Protein AF-A0A821SZI8-F1 (afdb_monomer)

Mean predicted aligned error: 7.33 Å

pLDDT: mean 87.01, std 15.25, range [41.06, 98.62]

Solvent-accessible surface area (backbone atoms only — not comparable to full-atom values): 9141 Å² total; per-residue (Å²): 116,65,69,61,50,57,53,45,64,79,63,56,74,54,63,42,53,55,48,17,54,53,34,39,47,46,16,52,70,48,29,41,47,48,21,54,50,30,68,71,43,22,60,80,42,91,40,47,49,92,60,57,53,96,88,37,49,38,26,57,51,53,23,48,52,33,43,49,50,18,40,52,32,41,50,51,18,52,50,30,39,35,60,66,47,72,68,61,78,78,53,80,89,55,50,69,59,29,52,32,51,53,52,48,51,53,32,53,53,34,46,50,49,49,52,53,49,61,74,69,55,69,56,89,88,41,89,63,34,63,58,54,54,50,52,53,49,50,43,52,48,51,31,56,63,51,49,52,61,38,52,49,54,52,55,52,53,54,50,52,54,53,51,53,52,53,54,63,75,73,108

Structure (mmCIF, N/CA/C/O backbone):
data_AF-A0A821SZI8-F1
#
_entry.id   AF-A0A821SZI8-F1
#
loop_
_atom_site.group_PDB
_atom_site.id
_atom_site.type_symbol
_atom_site.label_atom_id
_atom_site.label_alt_id
_atom_site.label_comp_id
_atom_site.label_asym_id
_atom_site.label_entity_id
_atom_site.label_seq_id
_atom_site.pdbx_PDB_ins_code
_atom_site.Cartn_x
_atom_site.Cartn_y
_atom_site.Cartn_z
_atom_site.occupancy
_atom_site.B_iso_or_equiv
_atom_site.auth_seq_id
_atom_site.auth_comp_id
_atom_site.auth_asym_id
_atom_site.auth_atom_id
_atom_site.pdbx_PDB_model_num
ATOM 1 N N . MET A 1 1 ? 13.219 -15.441 -39.898 1.00 49.53 1 MET A N 1
ATOM 2 C CA . MET A 1 1 ? 12.765 -15.959 -38.580 1.00 49.53 1 MET A CA 1
ATOM 3 C C . MET A 1 1 ? 13.188 -15.078 -37.395 1.00 49.53 1 MET A C 1
ATOM 5 O O . MET A 1 1 ? 12.420 -14.995 -36.449 1.00 49.53 1 MET A O 1
ATOM 9 N N . ARG A 1 2 ? 14.345 -14.392 -37.450 1.00 46.41 2 ARG A N 1
ATOM 10 C CA . ARG A 1 2 ? 14.829 -13.437 -36.425 1.00 46.41 2 ARG A CA 1
ATOM 11 C C . ARG A 1 2 ? 13.931 -12.196 -36.271 1.00 46.41 2 ARG A C 1
ATOM 13 O O . ARG A 1 2 ? 13.418 -11.967 -35.191 1.00 46.41 2 ARG A O 1
ATOM 20 N N . ILE A 1 3 ? 13.544 -11.584 -37.394 1.00 49.56 3 ILE A N 1
ATOM 21 C CA . ILE A 1 3 ? 12.630 -10.422 -37.460 1.00 49.56 3 ILE A CA 1
ATOM 22 C C . ILE A 1 3 ? 11.273 -10.685 -36.769 1.00 49.56 3 ILE A C 1
ATOM 24 O O . ILE A 1 3 ? 10.690 -9.797 -36.160 1.00 49.56 3 ILE A O 1
ATOM 28 N N . ARG A 1 4 ? 10.768 -11.931 -36.802 1.00 43.69 4 ARG A N 1
ATOM 29 C CA . ARG A 1 4 ? 9.511 -12.298 -36.125 1.00 43.69 4 ARG A CA 1
ATOM 30 C C . ARG A 1 4 ? 9.675 -12.394 -34.603 1.00 43.69 4 ARG A C 1
ATOM 32 O O . ARG A 1 4 ? 8.712 -12.129 -33.901 1.00 43.69 4 ARG A O 1
ATOM 39 N N . ARG A 1 5 ? 10.867 -12.751 -34.104 1.00 45.44 5 ARG A N 1
ATOM 40 C CA . ARG A 1 5 ? 11.186 -12.747 -32.665 1.00 45.44 5 ARG A CA 1
ATOM 41 C C . ARG A 1 5 ? 11.412 -11.331 -32.151 1.00 45.44 5 ARG A C 1
ATOM 43 O O . ARG A 1 5 ? 10.931 -11.019 -31.073 1.00 45.44 5 ARG A O 1
ATOM 50 N N . ASP A 1 6 ? 12.049 -10.480 -32.948 1.00 44.22 6 ASP A N 1
ATOM 51 C CA . ASP A 1 6 ? 12.291 -9.077 -32.597 1.00 44.22 6 ASP A CA 1
ATOM 52 C C . ASP A 1 6 ? 10.956 -8.302 -32.523 1.00 44.22 6 ASP A C 1
ATOM 54 O O . ASP A 1 6 ? 10.700 -7.580 -31.561 1.00 44.22 6 ASP A O 1
ATOM 58 N N . ASN A 1 7 ? 10.024 -8.581 -33.445 1.00 43.81 7 ASN A N 1
ATOM 59 C CA . ASN A 1 7 ? 8.653 -8.058 -33.380 1.00 43.81 7 ASN A CA 1
ATOM 60 C C . ASN A 1 7 ? 7.819 -8.678 -32.245 1.00 43.81 7 ASN A C 1
ATOM 62 O O . ASN A 1 7 ? 6.926 -8.020 -31.723 1.00 43.81 7 ASN A O 1
ATOM 66 N N . GLN A 1 8 ? 8.080 -9.929 -31.849 1.00 41.06 8 GLN A N 1
ATOM 67 C CA . GLN A 1 8 ? 7.410 -10.550 -30.699 1.00 41.06 8 GLN A CA 1
ATOM 68 C C . GLN A 1 8 ? 7.924 -10.018 -29.360 1.00 41.06 8 GLN A C 1
ATOM 70 O O . GLN A 1 8 ? 7.124 -9.909 -28.441 1.00 41.06 8 GLN A O 1
ATOM 75 N N . ALA A 1 9 ? 9.202 -9.646 -29.257 1.00 45.81 9 ALA A N 1
ATOM 76 C CA . ALA A 1 9 ? 9.765 -8.992 -28.077 1.00 45.81 9 ALA A CA 1
ATOM 77 C C . ALA A 1 9 ? 9.229 -7.559 -27.911 1.00 45.81 9 ALA A C 1
ATOM 79 O O . ALA A 1 9 ? 8.898 -7.153 -26.804 1.00 45.81 9 ALA A O 1
ATOM 80 N N . ALA A 1 10 ? 9.053 -6.821 -29.015 1.00 43.69 10 ALA A N 1
ATOM 81 C CA . ALA A 1 10 ? 8.444 -5.486 -29.007 1.00 43.69 10 ALA A CA 1
ATOM 82 C C . ALA A 1 10 ? 6.917 -5.494 -28.757 1.00 43.69 10 ALA A C 1
ATOM 84 O O . ALA A 1 10 ? 6.356 -4.488 -28.332 1.00 43.69 10 ALA A O 1
ATOM 85 N N . LEU A 1 11 ? 6.241 -6.626 -29.001 1.00 49.19 11 LEU A N 1
ATOM 86 C CA . LEU A 1 11 ? 4.800 -6.827 -28.773 1.00 49.19 11 LEU A CA 1
ATOM 87 C C . LEU A 1 11 ? 4.489 -7.671 -27.527 1.00 49.19 11 LEU A C 1
ATOM 89 O O . LEU A 1 11 ? 3.323 -8.009 -27.296 1.00 49.19 11 LEU A O 1
ATOM 93 N N . GLN A 1 12 ? 5.494 -8.042 -26.728 1.00 51.00 12 GLN A N 1
ATOM 94 C CA . GLN A 1 12 ? 5.264 -8.842 -25.534 1.00 51.00 12 GLN A CA 1
ATOM 95 C C . GLN A 1 12 ? 4.640 -7.947 -24.462 1.00 51.00 12 GLN A C 1
ATOM 97 O O . GLN A 1 12 ? 5.318 -7.260 -23.705 1.00 51.00 12 GLN A O 1
ATOM 102 N N . VAL A 1 13 ? 3.309 -7.932 -24.405 1.00 55.94 13 VAL A N 1
ATOM 103 C CA . VAL A 1 13 ? 2.602 -7.408 -23.238 1.00 55.94 13 VAL A CA 1
ATOM 104 C C . VAL A 1 13 ? 2.999 -8.296 -22.065 1.00 55.94 13 VAL A C 1
ATOM 106 O O . VAL A 1 13 ? 2.516 -9.426 -21.941 1.00 55.94 13 VAL A O 1
ATOM 109 N N . ASN A 1 14 ? 3.898 -7.796 -21.221 1.00 72.88 14 ASN A N 1
ATOM 110 C CA . ASN A 1 14 ? 4.307 -8.471 -19.999 1.00 72.88 14 ASN A CA 1
ATOM 111 C C . ASN A 1 14 ? 3.066 -8.680 -19.130 1.00 72.88 14 ASN A C 1
ATOM 113 O O . ASN A 1 14 ? 2.502 -7.752 -18.538 1.00 72.88 14 ASN A O 1
ATOM 117 N N . THR A 1 15 ? 2.569 -9.916 -19.142 1.00 85.38 15 THR A N 1
ATOM 118 C CA . THR A 1 15 ? 1.255 -10.257 -18.592 1.00 85.38 15 THR A CA 1
ATOM 119 C C . THR A 1 15 ? 1.232 -10.015 -17.084 1.00 85.38 15 THR A C 1
ATOM 121 O O . THR A 1 15 ? 0.231 -9.523 -16.562 1.00 85.38 15 THR A O 1
ATOM 124 N N . LEU A 1 16 ? 2.354 -10.249 -16.390 1.00 90.62 16 LEU A N 1
ATOM 125 C CA . LEU A 1 16 ? 2.482 -9.963 -14.961 1.00 90.62 16 LEU A CA 1
ATOM 126 C C . LEU A 1 16 ? 2.539 -8.460 -14.672 1.00 90.62 16 LEU A C 1
ATOM 128 O O . LEU A 1 16 ? 1.924 -8.024 -13.705 1.00 90.62 16 LEU A O 1
ATOM 132 N N . GLN A 1 17 ? 3.185 -7.6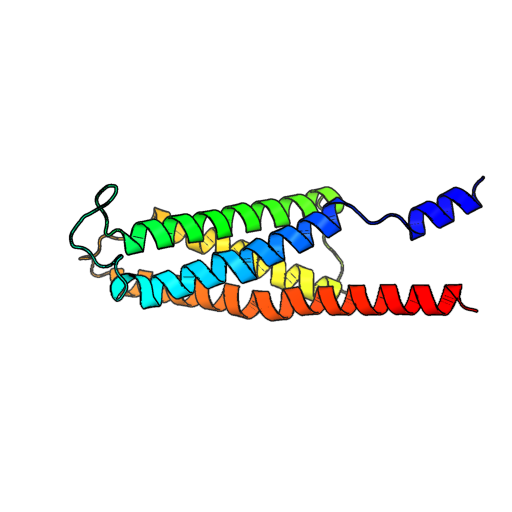49 -15.517 1.00 91.44 17 GLN A N 1
ATOM 133 C CA . GLN A 1 17 ? 3.193 -6.186 -15.370 1.00 91.44 17 GLN A CA 1
ATOM 134 C C . GLN A 1 17 ? 1.784 -5.596 -15.530 1.00 91.44 17 GLN A C 1
ATOM 136 O O . GLN A 1 17 ? 1.360 -4.743 -14.746 1.00 91.44 17 GLN A O 1
ATOM 141 N N . SER A 1 18 ? 1.019 -6.093 -16.506 1.00 88.81 18 SER A N 1
ATOM 142 C CA . SER A 1 18 ? -0.383 -5.691 -16.693 1.00 88.81 18 SER A CA 1
ATOM 143 C C . SER A 1 18 ? -1.264 -6.147 -15.523 1.00 88.81 18 SER A C 1
ATOM 145 O O . SER A 1 18 ? -2.110 -5.387 -15.040 1.00 88.81 18 SER A O 1
ATOM 147 N N . ALA A 1 19 ? -1.041 -7.364 -15.016 1.00 93.69 19 ALA A N 1
ATOM 148 C CA . ALA A 1 19 ? -1.730 -7.877 -13.835 1.00 93.69 19 ALA A CA 1
ATOM 149 C C . ALA A 1 19 ? -1.387 -7.068 -12.572 1.00 93.69 19 ALA A C 1
ATOM 151 O O . ALA A 1 19 ? -2.296 -6.705 -11.828 1.00 93.69 19 ALA A O 1
ATOM 152 N N . HIS A 1 20 ? -0.113 -6.712 -12.365 1.00 95.38 20 HIS A N 1
ATOM 153 C CA . HIS A 1 20 ? 0.343 -5.824 -11.295 1.00 95.38 20 HIS A CA 1
ATOM 154 C C . HIS A 1 20 ? -0.433 -4.505 -11.314 1.00 95.38 20 HIS A C 1
ATOM 156 O O . HIS A 1 20 ? -1.072 -4.160 -10.320 1.00 95.38 20 HIS A O 1
ATOM 162 N N . GLY A 1 21 ? -0.440 -3.804 -12.454 1.00 94.50 21 GLY A N 1
ATOM 163 C CA . GLY A 1 21 ? -1.146 -2.528 -12.584 1.00 94.50 21 GLY A CA 1
ATOM 164 C C . GLY A 1 21 ? -2.643 -2.659 -12.289 1.00 94.50 21 GLY A C 1
ATOM 165 O O . GLY A 1 21 ? -3.198 -1.873 -11.523 1.00 94.50 21 GLY A O 1
ATOM 166 N N . THR A 1 22 ? -3.284 -3.705 -12.816 1.00 95.19 22 THR A N 1
ATOM 167 C CA . THR A 1 22 ? -4.714 -3.979 -12.586 1.00 95.19 22 THR A CA 1
ATOM 168 C C . THR A 1 22 ? -5.023 -4.206 -11.106 1.00 95.19 22 THR A C 1
ATOM 170 O O . THR A 1 22 ? -5.943 -3.601 -10.553 1.00 95.19 22 THR A O 1
ATOM 173 N N . VAL A 1 23 ? -4.236 -5.054 -10.442 1.00 97.31 23 VAL A N 1
ATOM 174 C CA . VAL A 1 23 ? -4.413 -5.365 -9.020 1.00 97.31 23 VAL A CA 1
ATOM 175 C C . VAL A 1 23 ? -4.152 -4.132 -8.152 1.00 97.31 23 VAL A C 1
ATOM 177 O O . VAL A 1 23 ? -4.902 -3.906 -7.204 1.00 97.31 23 VAL A O 1
ATOM 180 N N . MET A 1 24 ? -3.162 -3.297 -8.485 1.00 97.94 24 MET A N 1
ATOM 181 C CA . MET A 1 24 ? -2.884 -2.059 -7.746 1.00 97.94 24 MET A CA 1
ATOM 182 C C . MET A 1 24 ? -4.016 -1.032 -7.872 1.00 97.94 24 MET A C 1
ATOM 184 O O . MET A 1 24 ? -4.385 -0.408 -6.877 1.00 97.94 24 MET A O 1
ATOM 188 N N . VAL A 1 25 ? -4.633 -0.892 -9.050 1.00 97.38 25 VAL A N 1
ATOM 189 C CA . VAL A 1 25 ? -5.816 -0.029 -9.214 1.00 97.38 25 VAL A CA 1
ATOM 190 C C . VAL A 1 25 ? -6.982 -0.539 -8.365 1.00 97.38 25 VAL A C 1
ATOM 192 O O . VAL A 1 25 ? -7.609 0.250 -7.659 1.00 97.38 25 VAL A O 1
ATOM 195 N N . LEU A 1 26 ? -7.248 -1.850 -8.363 1.00 96.88 26 LEU A N 1
ATOM 196 C CA . LEU A 1 26 ? -8.284 -2.440 -7.505 1.00 96.88 26 LEU A CA 1
ATOM 197 C C . LEU A 1 26 ? -7.984 -2.232 -6.013 1.00 96.88 26 LEU A C 1
ATOM 199 O O . LEU A 1 26 ? -8.871 -1.835 -5.255 1.00 96.88 26 LEU A O 1
ATOM 203 N N . ALA A 1 27 ? -6.737 -2.447 -5.593 1.00 97.94 27 ALA A N 1
ATOM 204 C CA . ALA A 1 27 ? -6.315 -2.273 -4.208 1.00 97.94 27 ALA A CA 1
ATOM 205 C C . ALA A 1 27 ? -6.580 -0.844 -3.715 1.00 97.94 27 ALA A C 1
ATOM 207 O O . ALA A 1 27 ? -7.227 -0.653 -2.686 1.00 97.94 27 ALA A O 1
ATOM 208 N N . TRP A 1 28 ? -6.127 0.162 -4.464 1.00 98.06 28 TRP A N 1
ATOM 209 C CA . TRP A 1 28 ? -6.108 1.544 -3.985 1.00 98.06 28 TRP A CA 1
ATOM 210 C C . TRP A 1 28 ? -7.358 2.337 -4.353 1.00 98.06 28 TRP A C 1
ATOM 212 O O . TRP A 1 28 ? -7.897 3.049 -3.508 1.00 98.06 28 TRP A O 1
ATOM 222 N N . MET A 1 29 ? -7.872 2.200 -5.576 1.00 97.06 29 MET A N 1
ATOM 223 C CA . MET A 1 29 ? -9.030 2.987 -6.013 1.00 97.06 29 MET A CA 1
ATOM 224 C C . MET A 1 29 ? -10.351 2.390 -5.533 1.00 97.06 29 MET A C 1
ATOM 226 O O . MET A 1 29 ? -11.288 3.146 -5.273 1.00 97.06 29 MET A O 1
ATOM 230 N N . VAL A 1 30 ? -10.422 1.065 -5.353 1.00 96.38 30 VAL A N 1
ATOM 231 C CA . VAL A 1 30 ? -11.640 0.381 -4.895 1.00 96.38 30 VAL A CA 1
ATOM 232 C C . VAL A 1 30 ? -11.564 0.074 -3.403 1.00 96.38 30 VAL A C 1
ATOM 234 O O . VAL A 1 30 ? -12.313 0.664 -2.621 1.00 96.38 30 VAL A O 1
ATOM 237 N N . PHE A 1 31 ? -10.667 -0.820 -2.977 1.00 97.81 31 PHE A N 1
ATOM 238 C CA . PHE A 1 31 ? -10.679 -1.306 -1.594 1.00 97.81 31 PHE A CA 1
ATOM 239 C C . PHE A 1 31 ? -10.207 -0.253 -0.585 1.00 97.81 31 PHE A C 1
ATOM 241 O O . PHE A 1 31 ? -10.919 -0.007 0.389 1.00 97.81 31 PHE A O 1
ATOM 248 N N . ALA A 1 32 ? -9.087 0.436 -0.821 1.00 97.81 32 ALA A N 1
ATOM 249 C CA . ALA A 1 32 ? -8.594 1.451 0.113 1.00 97.81 32 ALA A CA 1
ATOM 250 C C . ALA A 1 32 ? -9.587 2.617 0.258 1.00 97.81 32 ALA A C 1
ATOM 252 O O . ALA A 1 32 ? -9.940 2.997 1.379 1.00 97.81 32 ALA A O 1
ATOM 253 N N . SER A 1 33 ? -10.114 3.127 -0.863 1.00 97.38 33 SER A N 1
ATOM 254 C CA . SER A 1 33 ? -11.181 4.138 -0.878 1.00 97.38 33 SER A CA 1
ATOM 255 C C . SER A 1 33 ? -12.398 3.688 -0.067 1.00 97.38 33 SER A C 1
ATOM 257 O O . SER A 1 33 ? -12.871 4.415 0.811 1.00 97.38 33 SER A O 1
ATOM 259 N N . ALA A 1 34 ? -12.887 2.465 -0.304 1.00 96.38 34 ALA A N 1
ATOM 260 C CA . ALA A 1 34 ? -14.024 1.915 0.425 1.00 96.38 34 ALA A CA 1
ATOM 261 C C . ALA A 1 34 ? -13.730 1.767 1.926 1.00 96.38 34 ALA A C 1
ATOM 263 O O . ALA A 1 34 ? -14.576 2.125 2.746 1.00 96.38 34 ALA A O 1
ATOM 264 N N . ALA A 1 35 ? -12.532 1.314 2.310 1.00 96.38 35 ALA A N 1
ATOM 265 C CA . ALA A 1 35 ? -12.129 1.189 3.709 1.00 96.38 35 ALA A CA 1
ATOM 266 C C . ALA A 1 35 ? -12.131 2.546 4.431 1.00 96.38 35 ALA A C 1
ATOM 268 O O . ALA A 1 35 ? -12.619 2.628 5.564 1.00 96.38 35 ALA A O 1
ATOM 269 N N . ILE A 1 36 ? -11.639 3.609 3.781 1.00 95.62 36 ILE A N 1
ATOM 270 C CA . ILE A 1 36 ? -11.639 4.982 4.316 1.00 95.62 36 ILE A CA 1
ATOM 271 C C . ILE A 1 36 ? -13.073 5.505 4.463 1.00 95.62 36 ILE A C 1
ATOM 273 O O . ILE A 1 36 ? -13.440 6.027 5.521 1.00 95.62 36 ILE A O 1
ATOM 277 N N . LEU A 1 37 ? -13.911 5.334 3.435 1.00 93.94 37 LEU A N 1
ATOM 278 C CA . LEU A 1 37 ? -15.313 5.755 3.473 1.00 93.94 37 LEU A CA 1
ATOM 279 C C . LEU A 1 37 ? -16.092 5.021 4.572 1.00 93.94 37 LEU A C 1
ATOM 281 O O . LEU A 1 37 ? -16.814 5.660 5.338 1.00 93.94 37 LEU A O 1
ATOM 285 N N . PHE A 1 38 ? -15.901 3.708 4.722 1.00 90.69 38 PHE A N 1
ATOM 286 C CA . PHE A 1 38 ? -16.533 2.927 5.789 1.00 90.69 38 PHE A CA 1
ATOM 287 C C . PHE A 1 38 ? -16.037 3.316 7.182 1.00 90.69 38 PHE A C 1
ATOM 289 O O . PHE A 1 38 ? -16.842 3.382 8.112 1.00 90.69 38 PHE A O 1
ATOM 296 N N . ALA A 1 39 ? -14.749 3.631 7.349 1.00 91.12 39 ALA A N 1
ATOM 297 C CA . ALA A 1 39 ? -14.234 4.127 8.625 1.00 91.12 39 ALA A CA 1
ATOM 298 C C . ALA A 1 39 ? -14.905 5.444 9.047 1.00 91.12 39 ALA A C 1
ATOM 300 O O . ALA A 1 39 ? -15.121 5.674 10.241 1.00 91.12 39 ALA A O 1
ATOM 301 N N . ARG A 1 40 ? -15.239 6.297 8.070 1.00 90.44 40 ARG A N 1
ATOM 302 C CA . ARG A 1 40 ? -15.848 7.612 8.295 1.00 90.44 40 ARG A CA 1
ATOM 303 C C . ARG A 1 40 ? -17.363 7.547 8.473 1.00 90.44 40 ARG A C 1
ATOM 305 O O . ARG A 1 40 ? -17.881 8.138 9.414 1.00 90.44 40 ARG A O 1
ATOM 312 N N . TYR A 1 41 ? -18.062 6.834 7.593 1.00 89.44 41 TYR A N 1
ATOM 313 C CA . TYR A 1 41 ? -19.526 6.861 7.508 1.00 89.44 41 TYR A CA 1
ATOM 314 C C . TYR A 1 41 ? -20.202 5.584 8.004 1.00 89.44 41 TYR A C 1
ATOM 316 O O . TYR A 1 41 ? -21.388 5.610 8.323 1.00 89.44 41 TYR A O 1
ATOM 324 N N . GLY A 1 42 ? -19.473 4.473 8.146 1.00 83.56 42 GLY A N 1
ATOM 325 C CA . GLY A 1 42 ? -20.047 3.183 8.541 1.00 83.56 42 GLY A CA 1
ATOM 326 C C . GLY A 1 42 ? -20.755 3.213 9.898 1.00 83.56 42 GLY A C 1
ATOM 327 O O . GLY A 1 42 ? -21.708 2.470 10.106 1.00 83.56 42 GLY A O 1
ATOM 328 N N . ARG A 1 43 ? -20.345 4.114 10.800 1.00 80.75 43 ARG A N 1
ATOM 329 C CA . ARG A 1 43 ? -21.007 4.333 12.098 1.00 80.75 43 ARG A CA 1
ATOM 330 C C . ARG A 1 43 ? -22.381 4.989 11.977 1.00 80.75 43 ARG A C 1
ATOM 332 O O . ARG A 1 43 ? -23.252 4.693 12.783 1.00 80.75 43 ARG A O 1
ATOM 339 N N . THR A 1 44 ? -22.536 5.903 11.023 1.00 79.00 44 THR A N 1
ATOM 340 C CA . THR A 1 44 ? -23.761 6.691 10.809 1.00 79.00 44 THR A CA 1
ATOM 341 C C . THR A 1 44 ? -24.762 5.942 9.933 1.00 79.00 44 THR A C 1
ATOM 343 O O . THR A 1 44 ? -25.966 6.151 10.035 1.00 79.00 44 THR A O 1
ATOM 346 N N . LEU A 1 45 ? -24.268 5.050 9.074 1.00 77.94 45 LEU A N 1
ATOM 347 C CA . LEU A 1 45 ? -25.090 4.152 8.270 1.00 77.94 45 LEU A CA 1
ATOM 348 C C . LEU A 1 45 ? -25.711 3.037 9.131 1.00 77.94 45 LEU A C 1
ATOM 350 O O . LEU A 1 45 ? -25.408 2.882 10.314 1.00 77.94 45 LEU A O 1
ATOM 354 N N . ARG A 1 46 ? -26.537 2.185 8.506 1.00 71.75 46 ARG A N 1
ATOM 355 C CA . ARG A 1 46 ? -27.205 1.030 9.147 1.00 71.75 46 ARG A CA 1
ATOM 356 C C . ARG A 1 46 ? -26.251 0.030 9.832 1.00 71.75 46 ARG A C 1
ATOM 358 O O . ARG A 1 46 ? -26.709 -0.839 10.561 1.00 71.75 46 ARG A O 1
ATOM 365 N N . PHE A 1 47 ? -24.938 0.166 9.639 1.00 70.44 47 PHE A N 1
ATOM 366 C CA . PHE A 1 47 ? -23.894 -0.654 10.264 1.00 70.44 47 PHE A CA 1
ATOM 367 C C . PHE A 1 47 ? -23.452 -0.157 11.656 1.00 70.44 47 PHE A C 1
ATOM 369 O O . PHE A 1 47 ? -22.568 -0.756 12.275 1.00 70.44 47 PHE A O 1
ATOM 376 N N . GLY A 1 48 ? -24.062 0.922 12.161 1.00 65.94 48 GLY A N 1
ATOM 377 C CA . GLY A 1 48 ? -23.888 1.437 13.523 1.00 65.94 48 GLY A CA 1
ATOM 378 C C . GLY A 1 48 ? -24.691 0.707 14.610 1.00 65.94 48 GLY A C 1
ATOM 379 O O . GLY A 1 48 ? -24.721 1.181 15.745 1.00 65.94 48 GLY A O 1
ATOM 380 N N . SER A 1 49 ? -25.356 -0.411 14.286 1.00 67.56 49 SER A N 1
ATOM 381 C CA . SER A 1 49 ? -26.171 -1.197 15.224 1.00 67.56 49 SER A CA 1
ATOM 382 C C . SER A 1 49 ? -25.396 -1.610 16.485 1.00 67.56 49 SER A C 1
ATOM 384 O O . SER A 1 49 ? -24.180 -1.800 16.451 1.00 67.56 49 SER A O 1
ATOM 386 N N . LYS A 1 50 ? -26.108 -1.801 17.608 1.00 66.94 50 LYS A N 1
ATOM 387 C CA . LYS A 1 50 ? -25.519 -2.318 18.863 1.00 66.94 50 LYS A CA 1
ATOM 388 C C . LYS A 1 50 ? -25.037 -3.769 18.747 1.00 66.94 50 LYS A C 1
ATOM 390 O O . LYS A 1 50 ? -24.240 -4.206 19.575 1.00 66.94 50 LYS A O 1
ATOM 395 N N . GLU A 1 51 ? -25.524 -4.494 17.744 1.00 74.06 51 GLU A N 1
ATOM 396 C CA . GLU A 1 51 ? -25.087 -5.852 17.449 1.00 74.06 51 GLU A CA 1
ATOM 397 C C . GLU A 1 51 ? -23.595 -5.886 17.119 1.00 74.06 51 GLU A C 1
ATOM 399 O O . GLU A 1 51 ? -23.071 -5.040 16.387 1.00 74.06 51 GLU A O 1
ATOM 404 N N . LYS A 1 52 ? -22.914 -6.865 17.713 1.00 78.81 52 LYS A N 1
ATOM 405 C CA . LYS A 1 52 ? -21.486 -7.091 17.536 1.00 78.81 52 LYS A CA 1
ATOM 406 C C . LYS A 1 52 ? -21.287 -8.330 16.682 1.00 78.81 52 LYS A C 1
ATOM 408 O O . LYS A 1 52 ? -21.850 -9.379 16.980 1.00 78.81 52 LYS A O 1
ATOM 413 N N . LEU A 1 53 ? -20.410 -8.230 15.696 1.00 77.56 53 LEU A N 1
ATOM 414 C CA . LEU A 1 53 ? -19.918 -9.364 14.930 1.00 77.56 53 LEU A CA 1
ATOM 415 C C . LEU A 1 53 ? -18.515 -9.702 15.437 1.00 77.56 53 LEU A C 1
ATOM 417 O O . LEU A 1 53 ? -17.641 -8.834 15.480 1.00 77.56 53 LEU A O 1
ATOM 421 N N . LEU A 1 54 ? -18.293 -10.955 15.846 1.00 80.38 54 LEU A N 1
ATOM 422 C CA . LEU A 1 54 ? -17.007 -11.424 16.393 1.00 80.38 54 LEU A CA 1
ATOM 423 C C . LEU A 1 54 ? -16.463 -10.507 17.516 1.00 80.38 54 LEU A C 1
ATOM 425 O O . LEU A 1 54 ? -15.287 -10.149 17.530 1.00 80.38 54 LEU A O 1
ATOM 429 N N . GLY A 1 55 ? -17.342 -10.063 18.422 1.00 79.75 55 GLY A N 1
ATOM 430 C CA . GLY A 1 55 ? -16.975 -9.261 19.599 1.00 79.75 55 GLY A CA 1
ATOM 431 C C . GLY A 1 55 ? -16.758 -7.759 19.361 1.00 79.75 55 GLY A C 1
ATOM 432 O O . GLY A 1 55 ? -16.607 -7.016 20.330 1.00 79.75 55 GLY A O 1
ATOM 433 N N . GLU A 1 56 ? -16.818 -7.282 18.115 1.00 85.31 56 GLU A N 1
ATOM 434 C CA . GLU A 1 56 ? -16.619 -5.872 17.752 1.00 85.31 56 GLU A CA 1
ATOM 435 C C . GLU A 1 56 ? -17.802 -5.302 16.961 1.00 85.31 56 GLU A C 1
ATOM 437 O O . GLU A 1 56 ? -18.652 -6.027 16.449 1.00 85.31 56 GLU A O 1
ATOM 442 N N . LYS A 1 57 ? -17.870 -3.971 16.860 1.00 87.00 57 LYS A N 1
ATOM 443 C CA . LYS A 1 57 ? -18.951 -3.277 16.137 1.00 87.00 57 LYS A CA 1
ATOM 444 C C . LYS A 1 57 ? -18.941 -3.652 14.648 1.00 87.00 57 LYS A C 1
ATOM 446 O O . LYS A 1 57 ? -17.878 -3.655 14.027 1.00 87.00 57 LYS A O 1
ATOM 451 N N . ASN A 1 58 ? -20.116 -3.868 14.055 1.00 88.00 58 ASN A N 1
ATOM 452 C CA . ASN A 1 58 ? -20.259 -4.311 12.659 1.00 88.00 58 ASN A CA 1
ATOM 453 C C . ASN A 1 58 ? -19.494 -3.431 11.656 1.00 8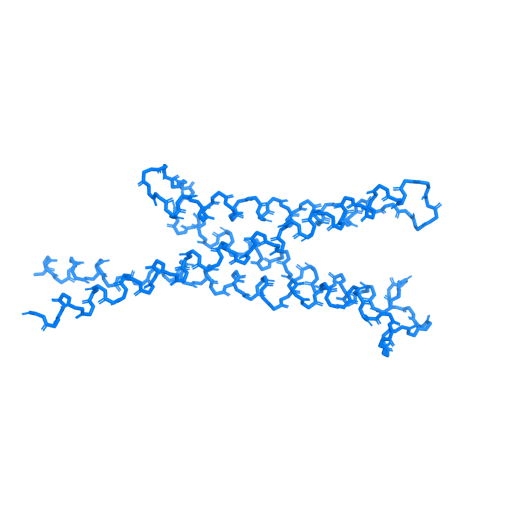8.00 58 ASN A C 1
ATOM 455 O O . ASN A 1 58 ? -18.708 -3.944 10.860 1.00 88.00 58 ASN A O 1
ATOM 459 N N . TRP A 1 59 ? -19.636 -2.102 11.742 1.00 89.50 59 TRP A N 1
ATOM 460 C CA . TRP A 1 59 ? -18.891 -1.173 10.879 1.00 89.50 59 TRP A CA 1
ATOM 461 C C . TRP A 1 59 ? -17.364 -1.358 10.963 1.00 89.50 59 TRP A C 1
ATOM 463 O O . TRP A 1 59 ? -16.669 -1.191 9.963 1.00 89.50 59 TRP A O 1
ATOM 473 N N . PHE A 1 60 ? -16.836 -1.710 12.142 1.00 89.75 60 PHE A N 1
ATOM 474 C CA . PHE A 1 60 ? -15.402 -1.893 12.355 1.00 89.75 60 PHE A CA 1
ATOM 475 C C . PHE A 1 60 ? -14.917 -3.199 11.731 1.00 89.75 60 PHE A C 1
ATOM 477 O O . PHE A 1 60 ? -13.844 -3.220 11.135 1.00 89.75 60 PHE A O 1
ATOM 484 N N . GLN A 1 61 ? -15.718 -4.265 11.795 1.00 91.88 61 GLN A N 1
ATOM 485 C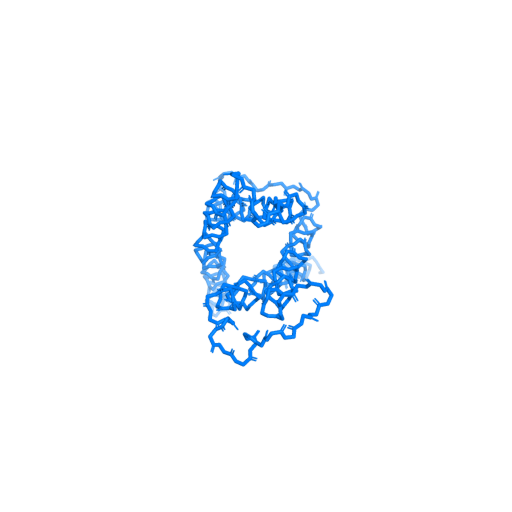 CA . GLN A 1 61 ? -15.387 -5.524 11.127 1.00 91.88 61 GLN A CA 1
ATOM 486 C C . GLN A 1 61 ? -15.403 -5.388 9.607 1.00 91.88 61 GLN A C 1
ATOM 488 O O . GLN A 1 61 ? -14.489 -5.874 8.948 1.00 91.88 61 GLN A O 1
ATOM 493 N N . ILE A 1 62 ? -16.379 -4.665 9.054 1.00 92.38 62 ILE A N 1
ATOM 494 C CA . ILE A 1 62 ? -16.425 -4.382 7.615 1.00 92.38 62 ILE A CA 1
ATOM 495 C C . ILE A 1 62 ? -15.204 -3.552 7.202 1.00 92.38 62 ILE A C 1
ATOM 497 O O . ILE A 1 62 ? -14.513 -3.914 6.254 1.00 92.38 62 ILE A O 1
ATOM 501 N N . HIS A 1 63 ? -14.875 -2.491 7.948 1.00 94.44 63 HIS A N 1
ATOM 502 C CA . HIS A 1 63 ? -13.661 -1.710 7.704 1.00 94.44 63 HIS A CA 1
ATOM 503 C C . HIS A 1 63 ? -12.399 -2.588 7.731 1.00 94.44 63 HIS A C 1
ATOM 505 O O . HIS A 1 63 ? -11.585 -2.506 6.815 1.00 94.44 63 HIS A O 1
ATOM 511 N N . ARG A 1 64 ? -12.255 -3.461 8.738 1.00 94.00 64 ARG A N 1
ATOM 512 C CA . ARG A 1 64 ? -11.122 -4.392 8.850 1.00 94.00 64 ARG A CA 1
ATOM 513 C C . ARG A 1 64 ? -11.047 -5.366 7.683 1.00 94.00 64 ARG A C 1
ATOM 515 O O . ARG A 1 64 ? -9.953 -5.601 7.183 1.00 94.00 64 ARG A O 1
ATOM 522 N N . LEU A 1 65 ? -12.178 -5.921 7.253 1.00 95.50 65 LEU A N 1
ATOM 523 C CA . LEU A 1 65 ? -12.234 -6.839 6.118 1.00 95.50 65 LEU A CA 1
ATOM 524 C C . LEU A 1 65 ? -11.759 -6.146 4.836 1.00 95.50 65 LEU A C 1
ATOM 526 O O . LEU A 1 65 ? -10.873 -6.657 4.160 1.00 95.50 65 LEU A O 1
ATOM 530 N N . ILE A 1 66 ? -12.292 -4.960 4.536 1.00 97.06 66 ILE A N 1
ATOM 531 C CA . ILE A 1 66 ? -11.915 -4.206 3.332 1.00 97.06 66 ILE A CA 1
ATOM 532 C C . ILE A 1 66 ? -10.446 -3.749 3.411 1.00 97.06 66 ILE A C 1
ATOM 534 O O . ILE A 1 66 ? -9.714 -3.833 2.423 1.00 97.06 66 ILE A O 1
ATOM 538 N N . ALA A 1 67 ? -9.973 -3.321 4.586 1.00 97.19 67 ALA A N 1
ATOM 539 C CA . ALA A 1 67 ? -8.567 -2.977 4.801 1.00 97.19 67 ALA A CA 1
ATOM 540 C C . ALA A 1 67 ? -7.641 -4.196 4.619 1.00 97.19 67 ALA A C 1
ATOM 542 O O . ALA A 1 67 ? -6.584 -4.074 4.010 1.00 97.19 67 ALA A O 1
ATOM 543 N N . CYS A 1 68 ? -8.057 -5.384 5.067 1.00 96.88 68 CYS A N 1
ATOM 544 C CA . CYS A 1 68 ? -7.330 -6.631 4.831 1.00 96.88 68 CYS A CA 1
ATOM 545 C C . CYS A 1 68 ? -7.246 -6.959 3.332 1.00 96.88 68 CYS A C 1
ATOM 547 O O . CYS A 1 68 ? -6.160 -7.239 2.828 1.00 96.88 68 CYS A O 1
ATOM 5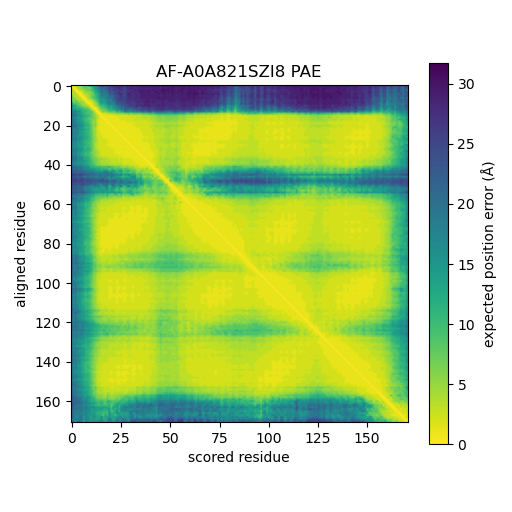49 N N . LEU A 1 69 ? -8.361 -6.840 2.597 1.00 97.88 69 LEU A N 1
ATOM 550 C CA . LEU A 1 69 ? -8.374 -7.011 1.139 1.00 97.88 69 LEU A CA 1
ATOM 551 C C . LEU A 1 69 ? -7.431 -6.023 0.442 1.00 97.88 69 LEU A C 1
ATOM 553 O O . LEU A 1 69 ? -6.702 -6.418 -0.466 1.00 97.88 69 LEU A O 1
ATOM 557 N N . THR A 1 70 ? -7.391 -4.769 0.901 1.00 98.31 70 THR A N 1
ATOM 558 C CA . THR A 1 70 ? -6.453 -3.745 0.407 1.00 98.31 70 THR A CA 1
ATOM 559 C C . THR A 1 70 ? -5.002 -4.197 0.579 1.00 98.31 70 THR A C 1
ATOM 561 O O . THR A 1 70 ? -4.228 -4.170 -0.377 1.00 98.31 70 THR A O 1
ATOM 564 N N . THR A 1 71 ? -4.623 -4.663 1.773 1.00 97.94 71 THR A N 1
ATOM 565 C CA . THR A 1 71 ? -3.261 -5.152 2.035 1.00 97.94 71 THR A CA 1
ATOM 566 C C . THR A 1 71 ? -2.922 -6.380 1.192 1.00 97.94 71 THR A C 1
ATOM 568 O O . THR A 1 71 ? -1.864 -6.415 0.569 1.00 97.94 71 THR A O 1
ATOM 571 N N . VAL A 1 72 ? -3.803 -7.385 1.148 1.00 98.25 72 VAL A N 1
ATOM 572 C CA . VAL A 1 72 ? -3.557 -8.637 0.411 1.00 98.25 72 VAL A CA 1
ATOM 573 C C . VAL A 1 72 ? -3.389 -8.368 -1.080 1.00 98.25 72 VAL A C 1
ATOM 575 O O . VAL A 1 72 ? -2.454 -8.878 -1.693 1.00 98.25 72 VAL A O 1
ATOM 578 N N . THR A 1 73 ? -4.249 -7.534 -1.663 1.00 98.25 73 THR A N 1
ATOM 579 C CA . THR A 1 73 ? -4.130 -7.158 -3.078 1.00 98.25 73 THR A CA 1
ATOM 580 C C . THR A 1 73 ? -2.890 -6.307 -3.344 1.00 98.25 73 THR A C 1
ATOM 582 O O . THR A 1 73 ? -2.212 -6.540 -4.338 1.00 98.25 73 THR A O 1
ATOM 585 N N . THR A 1 74 ? -2.511 -5.407 -2.433 1.00 98.56 74 THR A N 1
ATOM 586 C CA . THR A 1 74 ? -1.252 -4.647 -2.538 1.00 98.56 74 THR A CA 1
ATOM 587 C C . THR A 1 74 ? -0.036 -5.578 -2.550 1.00 98.56 74 THR A C 1
ATOM 589 O O . THR A 1 74 ? 0.846 -5.434 -3.395 1.00 98.56 74 THR A O 1
ATOM 592 N N . LEU A 1 75 ? 0.002 -6.570 -1.654 1.00 98.38 75 LEU A N 1
ATOM 593 C CA . LEU A 1 75 ? 1.071 -7.570 -1.618 1.00 98.38 75 LEU A CA 1
ATOM 594 C C . LEU A 1 75 ? 1.089 -8.441 -2.869 1.00 98.38 75 LEU A C 1
ATOM 596 O O . LEU A 1 75 ? 2.156 -8.648 -3.436 1.00 98.38 75 LEU A O 1
ATOM 600 N N . LEU A 1 76 ? -0.072 -8.899 -3.339 1.00 98.38 76 LEU A N 1
ATOM 601 C CA . LEU A 1 76 ? -0.172 -9.646 -4.590 1.00 98.38 76 LEU A CA 1
ATOM 602 C C . LEU A 1 76 ? 0.381 -8.831 -5.764 1.00 98.38 76 LEU A C 1
ATOM 604 O O . LEU A 1 76 ? 1.229 -9.327 -6.498 1.00 98.38 76 LEU A O 1
ATOM 608 N N . GLY A 1 77 ? -0.044 -7.575 -5.915 1.00 97.88 77 GLY A N 1
ATOM 609 C CA . GLY A 1 77 ? 0.474 -6.682 -6.948 1.00 97.88 77 GLY A CA 1
ATOM 610 C C . GLY A 1 77 ? 1.993 -6.535 -6.851 1.00 97.88 77 GLY A C 1
ATOM 611 O O . GLY A 1 77 ? 2.690 -6.662 -7.854 1.00 97.88 77 GLY A O 1
ATOM 612 N N . PHE A 1 78 ? 2.525 -6.308 -5.651 1.00 98.06 78 PHE A N 1
ATOM 613 C CA . PHE A 1 78 ? 3.965 -6.165 -5.440 1.00 98.06 78 PHE A CA 1
ATOM 614 C C . PHE A 1 78 ? 4.743 -7.443 -5.798 1.00 98.06 78 PHE A C 1
ATOM 616 O O . PHE A 1 78 ? 5.769 -7.375 -6.468 1.00 98.06 78 PHE A O 1
ATOM 623 N N . LEU A 1 79 ? 4.227 -8.618 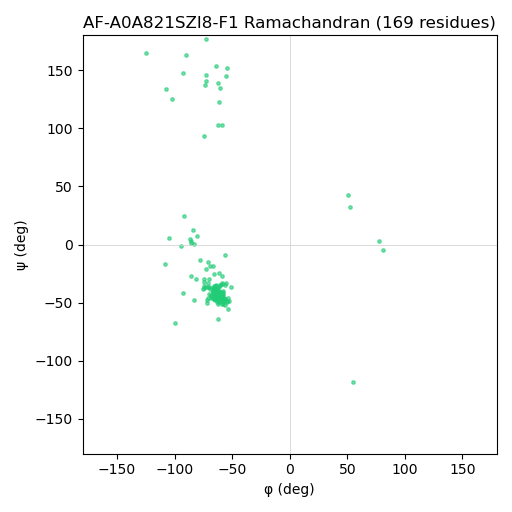-5.434 1.00 97.88 79 LEU A N 1
ATOM 624 C CA . LEU A 1 79 ? 4.839 -9.897 -5.795 1.00 97.88 79 LEU A CA 1
ATOM 625 C C . LEU A 1 79 ? 4.804 -10.156 -7.306 1.00 97.88 79 LEU A C 1
ATOM 627 O O . LEU A 1 79 ? 5.770 -10.692 -7.841 1.00 97.88 79 LEU A O 1
ATOM 631 N N . LEU A 1 80 ? 3.737 -9.749 -8.005 1.00 96.50 80 LEU A N 1
ATOM 632 C CA . LEU A 1 80 ? 3.648 -9.874 -9.465 1.00 96.50 80 LEU A CA 1
ATOM 633 C C . LEU A 1 80 ? 4.747 -9.075 -10.173 1.00 96.50 80 LEU A C 1
ATOM 635 O O . LEU A 1 80 ? 5.379 -9.604 -11.084 1.00 96.50 80 LEU A O 1
ATOM 639 N N . ILE A 1 81 ? 5.002 -7.831 -9.748 1.00 95.75 81 ILE A N 1
ATOM 640 C CA . ILE A 1 81 ? 6.062 -7.024 -10.368 1.00 95.75 81 ILE A CA 1
ATOM 641 C C . ILE A 1 81 ? 7.457 -7.520 -9.983 1.00 95.75 81 ILE A C 1
ATOM 643 O O . ILE A 1 81 ? 8.326 -7.553 -10.841 1.00 95.75 81 ILE A O 1
ATOM 647 N N . LEU A 1 82 ? 7.666 -7.992 -8.748 1.00 95.50 82 LEU A N 1
ATOM 648 C CA . LEU A 1 82 ? 8.936 -8.622 -8.370 1.00 95.50 82 LEU A CA 1
ATOM 649 C C . LEU A 1 82 ? 9.214 -9.900 -9.169 1.00 95.50 82 LEU A C 1
ATOM 651 O O . LEU A 1 82 ? 10.360 -10.154 -9.525 1.00 95.50 82 LEU A O 1
ATOM 655 N N . ALA A 1 83 ? 8.186 -10.707 -9.443 1.00 94.88 83 ALA A N 1
ATOM 656 C CA . ALA A 1 83 ? 8.321 -11.900 -10.272 1.00 94.88 83 ALA A CA 1
ATOM 657 C C . ALA A 1 83 ? 8.664 -11.537 -11.724 1.00 94.88 83 ALA A C 1
ATOM 659 O O . ALA A 1 83 ? 9.549 -12.157 -12.309 1.00 94.88 83 ALA A O 1
ATOM 660 N N . GLU A 1 84 ? 8.014 -10.507 -12.275 1.00 91.62 84 GLU A N 1
ATOM 661 C CA . GLU A 1 84 ? 8.303 -9.988 -13.617 1.00 91.62 84 GLU A CA 1
ATOM 662 C C . GLU A 1 84 ? 9.742 -9.466 -13.732 1.00 91.62 84 GLU A C 1
ATOM 664 O O . GLU A 1 84 ? 10.440 -9.787 -14.690 1.00 91.62 84 GLU A O 1
ATOM 669 N N . THR A 1 85 ? 10.220 -8.713 -12.737 1.00 92.00 85 THR A N 1
ATOM 670 C CA . THR A 1 85 ? 11.581 -8.156 -12.742 1.00 92.00 85 THR A CA 1
ATOM 671 C C . THR A 1 85 ? 12.635 -9.111 -12.187 1.00 92.00 85 THR A C 1
ATOM 673 O O . THR A 1 85 ? 13.791 -8.728 -12.049 1.00 92.00 85 THR A O 1
ATOM 676 N N . GLN A 1 86 ? 12.271 -10.343 -11.819 1.00 93.56 86 GLN A N 1
ATOM 677 C CA . GLN A 1 86 ? 13.174 -11.301 -11.162 1.00 93.56 86 GLN A CA 1
ATOM 678 C C . GLN A 1 86 ? 13.876 -10.708 -9.922 1.00 93.56 86 GLN A C 1
ATOM 680 O O . GLN A 1 86 ? 15.021 -11.030 -9.609 1.00 93.56 86 GLN A O 1
ATOM 685 N N . GLY A 1 87 ? 13.187 -9.810 -9.216 1.00 91.81 87 GLY A N 1
ATOM 686 C CA . GLY A 1 87 ? 13.700 -9.114 -8.041 1.00 91.81 87 GLY A CA 1
ATOM 687 C C . GLY A 1 87 ? 14.669 -7.965 -8.331 1.00 91.81 87 GLY A C 1
ATOM 688 O O . GLY A 1 87 ? 15.154 -7.352 -7.380 1.00 91.81 87 GLY A O 1
ATOM 689 N N . THR A 1 88 ? 14.950 -7.627 -9.594 1.00 94.06 88 THR A N 1
ATOM 690 C CA . THR A 1 88 ? 15.783 -6.460 -9.907 1.00 94.06 88 THR A CA 1
ATOM 691 C C . THR A 1 88 ? 15.007 -5.171 -9.674 1.00 94.06 88 THR A C 1
ATOM 693 O O . THR A 1 88 ? 13.836 -5.061 -10.056 1.00 94.06 88 THR A O 1
ATOM 696 N N . TRP A 1 89 ? 15.670 -4.185 -9.074 1.00 94.00 89 TRP A N 1
ATOM 697 C CA . TRP A 1 89 ? 15.125 -2.842 -8.918 1.00 94.00 89 TRP A CA 1
ATOM 698 C C . TRP A 1 89 ? 15.551 -1.944 -10.079 1.00 94.00 89 TRP A C 1
ATOM 700 O O . TRP A 1 89 ? 16.646 -2.092 -10.616 1.00 94.00 89 TRP A O 1
ATOM 710 N N . ILE A 1 90 ? 14.684 -1.005 -10.441 1.00 93.31 90 ILE A N 1
ATOM 711 C CA . ILE A 1 90 ? 14.931 -0.037 -11.511 1.00 93.31 90 ILE A CA 1
ATOM 712 C C . ILE A 1 90 ? 15.966 1.017 -11.077 1.00 93.31 90 ILE A C 1
ATOM 714 O O . ILE A 1 90 ? 16.013 1.410 -9.909 1.00 93.31 90 ILE A O 1
ATOM 718 N N . THR A 1 91 ? 16.793 1.487 -12.006 1.00 94.00 91 THR A N 1
ATOM 719 C CA . THR A 1 91 ? 17.847 2.483 -11.766 1.00 94.00 91 THR A CA 1
ATOM 720 C C . THR A 1 91 ? 17.342 3.915 -11.975 1.00 94.00 91 THR A C 1
ATOM 722 O O . THR A 1 91 ? 16.271 4.145 -12.533 1.00 94.00 91 THR A O 1
ATOM 725 N N . SER A 1 92 ? 18.075 4.910 -11.466 1.00 92.94 92 SER A N 1
ATOM 726 C CA . SER A 1 92 ? 17.624 6.313 -11.444 1.00 92.94 92 SER A CA 1
ATOM 727 C C . SER A 1 92 ? 17.561 6.994 -12.817 1.00 92.94 92 SER A C 1
ATOM 729 O O . SER A 1 92 ? 16.908 8.024 -12.957 1.00 92.94 92 SER A O 1
ATOM 731 N N . ASP A 1 93 ? 18.241 6.447 -13.820 1.00 93.56 93 ASP A N 1
ATOM 732 C CA . ASP A 1 93 ? 18.237 6.902 -15.215 1.00 93.56 93 ASP A CA 1
ATOM 733 C C . ASP A 1 93 ? 16.908 6.632 -15.944 1.00 93.56 93 ASP A C 1
ATOM 735 O O . ASP A 1 93 ? 16.613 7.284 -16.940 1.00 93.56 93 ASP A O 1
ATOM 739 N N . GLU A 1 94 ? 16.046 5.781 -15.385 1.00 89.69 94 GLU A N 1
ATOM 740 C CA . GLU A 1 94 ? 14.730 5.406 -15.934 1.00 89.69 94 GLU A CA 1
ATOM 741 C C . GLU A 1 94 ? 13.612 6.416 -15.572 1.00 89.69 94 GLU A C 1
ATOM 743 O O . GLU A 1 94 ? 12.410 6.161 -15.718 1.00 89.69 94 GLU A O 1
ATOM 748 N N . GLY A 1 95 ? 13.998 7.588 -15.054 1.00 93.31 95 GLY A N 1
ATOM 749 C CA . GLY A 1 95 ? 13.136 8.757 -14.879 1.00 93.31 95 GLY A CA 1
ATOM 750 C C . GLY A 1 95 ? 11.859 8.488 -14.076 1.00 93.31 95 GLY A C 1
ATOM 751 O O . GLY A 1 95 ? 11.896 8.139 -12.894 1.00 93.31 95 GLY A O 1
ATOM 752 N N . LEU A 1 96 ? 10.694 8.685 -14.703 1.00 94.44 96 LEU A N 1
ATOM 753 C CA . LEU A 1 96 ? 9.396 8.536 -14.036 1.00 94.44 96 LEU A CA 1
ATOM 754 C C . LEU A 1 96 ? 9.091 7.091 -13.606 1.00 94.44 96 LEU A C 1
ATOM 756 O O . LEU A 1 96 ? 8.362 6.900 -12.630 1.00 94.44 96 LEU A O 1
ATOM 760 N N . ILE A 1 97 ? 9.670 6.078 -14.260 1.00 93.62 97 ILE A N 1
ATOM 761 C CA . ILE A 1 97 ? 9.522 4.672 -13.846 1.00 93.62 97 ILE A CA 1
ATOM 762 C C . ILE A 1 97 ? 10.218 4.451 -12.497 1.00 93.62 97 ILE A C 1
ATOM 764 O O . ILE A 1 97 ? 9.662 3.796 -11.610 1.00 93.62 97 ILE A O 1
ATOM 768 N N . PHE A 1 98 ? 11.390 5.061 -12.298 1.00 95.94 98 PHE A N 1
ATOM 769 C CA . PHE A 1 98 ? 12.080 5.057 -11.008 1.00 95.94 98 PHE A CA 1
ATOM 770 C C . PHE A 1 98 ? 11.271 5.770 -9.921 1.00 95.94 98 PHE A C 1
ATOM 772 O O . PHE A 1 98 ? 11.118 5.254 -8.816 1.00 95.94 98 PHE A O 1
ATOM 779 N N . VAL A 1 99 ? 10.669 6.921 -10.230 1.00 97.31 99 VAL A N 1
ATOM 780 C CA . VAL A 1 99 ? 9.790 7.615 -9.273 1.00 97.31 99 VAL A CA 1
ATOM 781 C C . VAL A 1 99 ? 8.582 6.745 -8.902 1.00 97.31 99 VAL A C 1
ATOM 783 O O . VAL A 1 99 ? 8.254 6.621 -7.721 1.00 97.31 99 VAL A O 1
ATOM 786 N N . HIS A 1 100 ? 7.944 6.095 -9.880 1.00 97.19 100 HIS A N 1
ATOM 787 C CA . HIS A 1 100 ? 6.840 5.166 -9.635 1.00 97.19 100 HIS A CA 1
ATOM 788 C C . HIS A 1 100 ? 7.249 4.023 -8.695 1.00 97.19 100 HIS A C 1
ATOM 790 O O . HIS A 1 100 ? 6.516 3.737 -7.746 1.00 97.19 100 HIS A O 1
ATOM 796 N N . SER A 1 101 ? 8.412 3.399 -8.917 1.00 97.12 101 SER A N 1
ATOM 797 C CA . SER A 1 101 ? 8.876 2.279 -8.090 1.00 97.12 101 SER A CA 1
ATOM 798 C C . SER A 1 101 ? 9.157 2.708 -6.647 1.00 97.12 101 SER A C 1
ATOM 800 O O . SER A 1 101 ? 8.732 2.024 -5.715 1.00 97.12 101 SER A O 1
ATOM 802 N N . VAL A 1 102 ? 9.789 3.869 -6.439 1.00 98.12 102 VAL A N 1
ATOM 803 C CA . VAL A 1 102 ? 10.069 4.416 -5.101 1.00 98.12 102 VAL A CA 1
ATOM 804 C C . VAL A 1 102 ? 8.772 4.719 -4.354 1.00 98.12 102 VAL A C 1
ATOM 806 O O . VAL A 1 102 ? 8.596 4.279 -3.216 1.00 98.12 102 VAL A O 1
ATOM 809 N N . LEU A 1 103 ? 7.834 5.426 -4.992 1.00 98.44 103 LEU A N 1
ATOM 810 C CA . LEU A 1 103 ? 6.543 5.730 -4.375 1.00 98.44 103 LEU A CA 1
ATOM 811 C C . LEU A 1 103 ? 5.747 4.451 -4.082 1.00 98.44 103 LEU A C 1
ATOM 813 O O . LEU A 1 103 ? 5.214 4.300 -2.982 1.00 98.44 103 LEU A O 1
ATOM 817 N N . GLY A 1 104 ? 5.721 3.502 -5.022 1.00 98.12 104 GLY A N 1
ATOM 818 C CA . GLY A 1 104 ? 5.099 2.189 -4.848 1.00 98.12 104 GLY A CA 1
ATOM 819 C C . GLY A 1 104 ? 5.690 1.412 -3.669 1.00 98.12 104 GLY A C 1
ATOM 820 O O . GLY A 1 104 ? 4.944 0.871 -2.854 1.00 98.12 104 GLY A O 1
ATOM 821 N N . GLY A 1 105 ? 7.016 1.426 -3.513 1.00 98.25 105 GLY A N 1
ATOM 822 C CA . GLY A 1 105 ? 7.704 0.825 -2.371 1.00 98.25 105 GLY A CA 1
ATOM 823 C C . GLY A 1 105 ? 7.284 1.448 -1.036 1.00 98.25 105 GLY A C 1
ATOM 824 O O . GLY A 1 105 ? 6.935 0.728 -0.099 1.00 98.25 105 GLY A O 1
ATOM 825 N N . ILE A 1 106 ? 7.223 2.783 -0.956 1.00 98.56 106 ILE A N 1
ATOM 826 C CA . ILE A 1 106 ? 6.743 3.497 0.242 1.00 98.56 106 ILE A CA 1
ATOM 827 C C . ILE A 1 106 ? 5.299 3.097 0.574 1.00 98.56 106 ILE A C 1
ATOM 829 O O . ILE A 1 106 ? 4.976 2.843 1.737 1.00 98.56 106 ILE A O 1
ATOM 833 N N . ILE A 1 107 ? 4.435 3.010 -0.437 1.0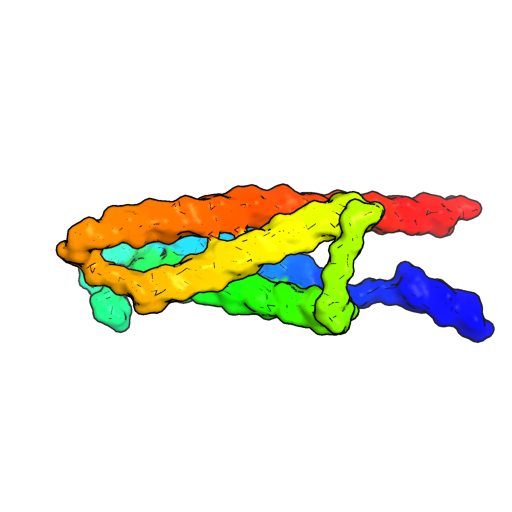0 98.62 107 ILE A N 1
ATOM 834 C CA . ILE A 1 107 ? 3.031 2.615 -0.292 1.00 98.62 107 ILE A CA 1
ATOM 835 C C . ILE A 1 107 ? 2.910 1.183 0.256 1.00 98.62 107 ILE A C 1
ATOM 837 O O . ILE A 1 107 ? 2.158 0.961 1.209 1.00 98.62 107 ILE A O 1
ATOM 841 N N . VAL A 1 108 ? 3.679 0.227 -0.281 1.00 98.50 108 VAL A N 1
ATOM 842 C CA . VAL A 1 108 ? 3.723 -1.165 0.209 1.00 98.50 108 VAL A CA 1
ATOM 843 C C . VAL A 1 108 ? 4.172 -1.208 1.672 1.00 98.50 108 VAL A C 1
ATOM 845 O O . VAL A 1 108 ? 3.510 -1.839 2.500 1.00 98.50 108 VAL A O 1
ATOM 848 N N . CYS A 1 109 ? 5.236 -0.480 2.024 1.00 98.31 109 CYS A N 1
ATOM 849 C CA . CYS A 1 109 ? 5.710 -0.371 3.405 1.00 98.31 109 CYS A CA 1
ATOM 850 C C . CYS A 1 109 ? 4.636 0.204 4.338 1.00 98.31 109 CYS A C 1
ATOM 852 O O . CYS A 1 109 ? 4.408 -0.332 5.424 1.00 98.31 109 CYS A O 1
ATOM 854 N N . CYS A 1 110 ? 3.928 1.254 3.917 1.00 98.19 110 CYS A N 1
ATOM 855 C CA . CYS A 1 110 ? 2.840 1.835 4.701 1.00 98.19 110 CYS A CA 1
ATOM 856 C C . CYS A 1 110 ? 1.671 0.856 4.887 1.00 98.19 110 CYS A C 1
ATOM 858 O O . CYS A 1 110 ? 1.132 0.758 5.989 1.00 98.19 110 CYS A O 1
ATOM 860 N N . ALA A 1 111 ? 1.284 0.109 3.849 1.00 97.69 111 ALA A N 1
ATOM 861 C CA . ALA A 1 111 ? 0.213 -0.889 3.927 1.00 97.69 111 ALA A CA 1
ATOM 862 C C . ALA A 1 111 ? 0.565 -2.043 4.885 1.00 97.69 111 ALA A C 1
ATOM 864 O O . ALA A 1 111 ? -0.263 -2.478 5.697 1.00 97.69 111 ALA A O 1
ATOM 865 N N . LEU A 1 112 ? 1.821 -2.496 4.857 1.00 97.06 112 LEU A N 1
ATOM 866 C CA . LEU A 1 112 ? 2.336 -3.468 5.817 1.00 97.06 112 LEU A CA 1
ATOM 867 C C . LEU A 1 112 ? 2.337 -2.901 7.238 1.00 97.06 112 LEU A C 1
ATOM 869 O O . LEU A 1 112 ? 1.831 -3.553 8.152 1.00 97.06 112 LEU A O 1
ATOM 873 N N . LEU A 1 113 ? 2.824 -1.672 7.426 1.00 96.62 113 LEU A N 1
ATOM 874 C CA . LEU A 1 113 ? 2.848 -1.012 8.731 1.00 96.62 113 LEU A CA 1
ATOM 875 C C . LEU A 1 113 ? 1.436 -0.838 9.312 1.00 96.62 113 LEU A C 1
ATOM 877 O O . LEU A 1 113 ? 1.227 -1.091 10.495 1.00 96.62 113 LEU A O 1
ATOM 881 N N . GLN A 1 114 ? 0.447 -0.479 8.489 1.00 95.94 114 GLN A N 1
ATOM 882 C CA . GLN A 1 114 ? -0.962 -0.415 8.898 1.00 95.94 114 GLN A CA 1
ATOM 883 C C . GLN A 1 114 ? -1.474 -1.758 9.422 1.00 95.94 114 GLN A C 1
ATOM 885 O O . GLN A 1 114 ? -2.176 -1.803 10.435 1.00 95.94 114 GLN A O 1
ATOM 890 N N . SER A 1 115 ? -1.098 -2.847 8.752 1.00 93.62 115 SER A N 1
ATOM 891 C CA . SER A 1 115 ? -1.492 -4.206 9.129 1.00 93.62 115 SER A CA 1
ATOM 892 C C . SER A 1 115 ? -0.831 -4.629 10.442 1.00 93.62 115 SER A C 1
ATOM 894 O O . SER A 1 115 ? -1.510 -5.110 11.348 1.00 93.62 115 SER A O 1
ATOM 896 N N . TRP A 1 116 ? 0.464 -4.347 10.599 1.00 94.00 116 TRP A N 1
ATOM 897 C CA . TRP A 1 116 ? 1.197 -4.562 11.848 1.00 94.00 116 TRP A CA 1
ATOM 898 C C . TRP A 1 116 ? 0.607 -3.766 13.019 1.00 94.00 116 TRP A C 1
ATOM 900 O O . TRP A 1 116 ? 0.337 -4.332 14.079 1.00 94.00 116 TRP A O 1
ATOM 910 N N . MET A 1 117 ? 0.322 -2.474 12.830 1.00 93.31 117 MET A N 1
ATOM 911 C CA . MET A 1 117 ? -0.325 -1.649 13.855 1.00 93.31 117 MET A CA 1
ATOM 912 C C . MET A 1 117 ? -1.720 -2.172 14.214 1.00 93.31 117 MET A C 1
ATOM 914 O O . MET A 1 117 ? -2.117 -2.108 15.375 1.00 93.31 117 MET A O 1
ATOM 918 N N . ALA A 1 118 ? -2.478 -2.693 13.245 1.00 90.94 118 ALA A N 1
ATOM 919 C CA . ALA A 1 118 ? -3.793 -3.271 13.500 1.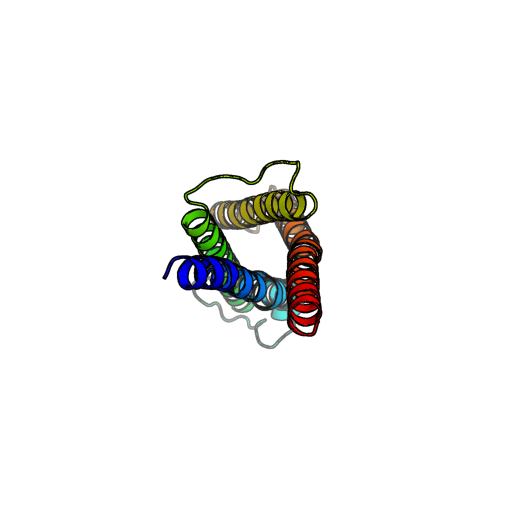00 90.94 118 ALA A CA 1
ATOM 920 C C . ALA A 1 118 ? -3.724 -4.540 14.370 1.00 90.94 118 ALA A C 1
ATOM 922 O O . ALA A 1 118 ? -4.609 -4.729 15.207 1.00 90.94 118 ALA A O 1
ATOM 923 N N . LEU A 1 119 ? -2.685 -5.369 14.210 1.00 90.62 119 LEU A N 1
ATOM 924 C CA . LEU A 1 119 ? -2.449 -6.554 15.046 1.00 90.62 119 LEU A CA 1
ATOM 925 C C . LEU A 1 119 ? -2.085 -6.172 16.484 1.00 90.62 119 LEU A C 1
ATOM 927 O O . LEU A 1 119 ? -2.643 -6.726 17.427 1.00 90.62 119 LEU A O 1
ATOM 931 N N . PHE A 1 120 ? -1.216 -5.175 16.657 1.00 90.06 120 PHE A N 1
ATOM 932 C CA . PHE A 1 120 ? -0.783 -4.685 17.973 1.00 90.06 120 PHE A CA 1
ATOM 933 C C . PHE A 1 120 ? -1.634 -3.524 18.502 1.00 90.06 120 PHE A C 1
ATOM 935 O O . PHE A 1 120 ? -1.188 -2.711 19.315 1.00 90.06 120 PHE A O 1
ATOM 942 N N . ARG A 1 121 ? -2.880 -3.420 18.033 1.00 91.94 121 ARG A N 1
ATOM 943 C CA . ARG A 1 121 ? -3.794 -2.352 18.427 1.00 91.94 121 ARG A CA 1
ATOM 944 C C . ARG A 1 121 ? -4.052 -2.405 19.935 1.00 91.94 121 ARG A C 1
ATOM 946 O O . ARG A 1 121 ? -4.606 -3.373 20.445 1.00 91.94 121 ARG A O 1
ATOM 953 N N . CYS A 1 122 ? -3.757 -1.310 20.630 1.00 92.00 122 CYS A N 1
ATOM 954 C CA . CYS A 1 122 ? -4.078 -1.156 22.048 1.00 92.00 122 CYS A CA 1
ATOM 955 C C . CYS A 1 122 ? -5.597 -1.151 22.324 1.00 92.00 122 CYS A C 1
ATOM 957 O O . CYS A 1 122 ? -6.409 -0.744 21.477 1.00 92.00 122 CYS A O 1
ATOM 959 N N . HIS A 1 123 ? -5.966 -1.562 23.544 1.00 88.75 123 HIS A N 1
ATOM 960 C CA . HIS A 1 123 ? -7.349 -1.560 24.028 1.00 88.75 123 HIS A CA 1
ATOM 961 C C . HIS A 1 123 ? -7.982 -0.155 23.914 1.00 88.75 123 HIS A C 1
ATOM 963 O O . HIS A 1 123 ? -7.274 0.837 24.110 1.00 88.75 123 HIS A O 1
ATOM 969 N N . PRO A 1 124 ? -9.292 -0.031 23.610 1.00 86.25 124 PRO A N 1
ATOM 970 C CA . PRO A 1 124 ? -9.965 1.265 23.472 1.00 86.25 124 PRO A CA 1
ATOM 971 C C . PRO A 1 124 ? -9.764 2.236 24.645 1.00 86.25 124 PRO A C 1
ATOM 973 O O . PRO A 1 124 ? -9.588 3.423 24.398 1.00 86.25 124 PRO A O 1
ATOM 976 N N . GLU A 1 125 ? -9.707 1.720 25.875 1.00 90.69 125 GLU A N 1
ATOM 977 C CA . GLU A 1 125 ? -9.537 2.499 27.119 1.00 90.69 125 GLU A CA 1
ATOM 978 C C . GLU A 1 125 ? -8.066 2.787 27.494 1.00 90.69 125 GLU A C 1
ATOM 980 O O . GLU A 1 125 ? -7.777 3.304 28.568 1.00 90.69 125 GLU A O 1
ATOM 985 N N . SER A 1 126 ? -7.102 2.416 26.646 1.00 93.62 126 SER A N 1
ATOM 986 C CA . SER A 1 126 ? -5.678 2.640 26.924 1.00 93.62 126 SER A CA 1
ATOM 987 C C . SER A 1 126 ? -5.292 4.118 26.789 1.00 93.62 126 SER A C 1
ATOM 989 O O . SER A 1 126 ? -5.672 4.779 25.824 1.00 93.62 126 SER A O 1
ATOM 991 N N . SER A 1 127 ? -4.422 4.619 27.673 1.00 94.06 127 SER A N 1
ATOM 992 C CA . SER A 1 127 ? -3.830 5.963 27.556 1.00 94.06 127 SER A CA 1
ATOM 993 C C . SER A 1 127 ? -2.999 6.148 26.279 1.00 94.06 127 SER A C 1
ATOM 995 O O . SER A 1 127 ? -2.895 7.261 25.773 1.00 94.06 127 SER A O 1
ATOM 997 N N . PHE A 1 128 ? -2.470 5.070 25.688 1.00 92.88 128 PHE A N 1
ATOM 998 C CA . PHE A 1 128 ? -1.722 5.108 24.424 1.00 92.88 128 PHE A CA 1
ATOM 999 C C . PHE A 1 128 ? -2.620 5.087 23.175 1.00 92.88 128 PHE A C 1
ATOM 1001 O O . PHE A 1 128 ? -2.129 5.143 22.043 1.00 92.88 128 PHE A O 1
ATOM 1008 N N . ARG A 1 129 ? -3.950 5.041 23.347 1.00 93.88 129 ARG A N 1
ATOM 1009 C CA . ARG A 1 129 ? -4.920 4.977 22.244 1.00 93.88 129 ARG A CA 1
ATOM 1010 C C . ARG A 1 129 ? -4.815 6.163 21.292 1.00 93.88 129 ARG A C 1
ATOM 1012 O O . ARG A 1 129 ? -5.020 5.991 20.089 1.00 93.88 129 ARG A O 1
ATOM 1019 N N . TYR A 1 130 ? -4.484 7.350 21.802 1.00 93.69 130 TYR A N 1
ATOM 1020 C CA . TYR A 1 130 ? -4.331 8.538 20.962 1.00 93.69 130 TYR A CA 1
ATOM 1021 C C . TYR A 1 130 ? -3.147 8.402 19.992 1.00 93.69 130 TYR A C 1
ATOM 1023 O O . TYR A 1 130 ? -3.309 8.734 18.819 1.00 93.69 130 TYR A O 1
ATOM 1031 N N . ILE A 1 131 ? -2.013 7.840 20.442 1.00 94.31 131 ILE A N 1
ATOM 1032 C CA . ILE A 1 131 ? -0.816 7.613 19.614 1.00 94.31 131 ILE A CA 1
ATOM 1033 C C . ILE A 1 131 ? -1.162 6.657 18.477 1.00 94.31 131 ILE A C 1
ATOM 1035 O O . ILE A 1 131 ? -0.955 6.982 17.310 1.00 94.31 131 ILE A O 1
ATOM 1039 N N . TYR A 1 132 ? -1.774 5.515 18.811 1.00 94.50 132 TYR A N 1
ATOM 1040 C CA . TYR A 1 132 ? -2.237 4.546 17.818 1.00 94.50 132 TYR A CA 1
ATOM 1041 C C . TYR A 1 132 ? -3.162 5.196 16.782 1.00 94.50 132 TYR A C 1
ATOM 1043 O O . TYR A 1 132 ? -2.969 5.021 15.583 1.00 94.50 132 TYR A O 1
ATOM 1051 N N . ASN A 1 133 ? -4.159 5.967 17.229 1.00 94.06 133 ASN A N 1
ATOM 1052 C CA . ASN A 1 133 ? -5.116 6.600 16.323 1.00 94.06 133 ASN A CA 1
ATOM 1053 C C . ASN A 1 133 ? -4.440 7.606 15.379 1.00 94.06 133 ASN A C 1
ATOM 1055 O O . ASN A 1 133 ? -4.852 7.714 14.223 1.00 94.06 133 ASN A O 1
ATOM 1059 N N . TRP A 1 134 ? -3.441 8.349 15.864 1.00 95.81 134 TRP A N 1
ATOM 1060 C CA . TRP A 1 134 ? -2.728 9.339 15.062 1.00 95.81 134 TRP A CA 1
ATOM 1061 C C . TRP A 1 134 ? -1.823 8.665 14.032 1.00 95.81 134 TRP A C 1
ATOM 1063 O O . TRP A 1 134 ? -1.958 8.942 12.842 1.00 95.81 134 TRP A O 1
ATOM 1073 N N . LEU A 1 135 ? -0.998 7.704 14.463 1.00 95.38 135 LEU A N 1
ATOM 1074 C CA . LEU A 1 135 ? -0.131 6.926 13.575 1.00 95.38 135 LEU 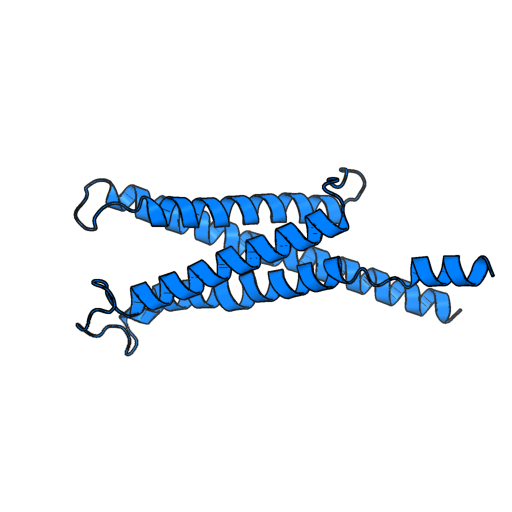A CA 1
ATOM 1075 C C . LEU A 1 135 ? -0.944 6.185 12.510 1.00 95.38 135 LEU A C 1
ATOM 1077 O O . LEU A 1 135 ? -0.708 6.368 11.320 1.00 95.38 135 LEU A O 1
ATOM 1081 N N . HIS A 1 136 ? -1.975 5.440 12.915 1.00 95.38 136 HIS A N 1
ATOM 1082 C CA . HIS A 1 136 ? -2.828 4.695 11.988 1.00 95.38 136 HIS A CA 1
ATOM 1083 C C . HIS A 1 136 ? -3.496 5.602 10.944 1.00 95.38 136 HIS A C 1
ATOM 1085 O O . HIS A 1 136 ? -3.595 5.251 9.765 1.00 95.38 136 HIS A O 1
ATOM 1091 N N . ARG A 1 137 ? -3.947 6.794 11.354 1.00 95.12 137 ARG A N 1
ATOM 1092 C CA . ARG A 1 137 ? -4.567 7.753 10.435 1.00 95.12 137 ARG A CA 1
ATOM 1093 C C . ARG A 1 137 ? -3.548 8.362 9.479 1.00 95.12 137 ARG A C 1
ATOM 1095 O O . ARG A 1 137 ? -3.840 8.448 8.292 1.00 95.12 137 ARG A O 1
ATOM 1102 N N . MET A 1 138 ? -2.389 8.788 9.976 1.00 96.12 138 MET A N 1
ATOM 1103 C CA . MET A 1 138 ? -1.371 9.434 9.147 1.00 96.12 138 MET A CA 1
ATOM 1104 C C . M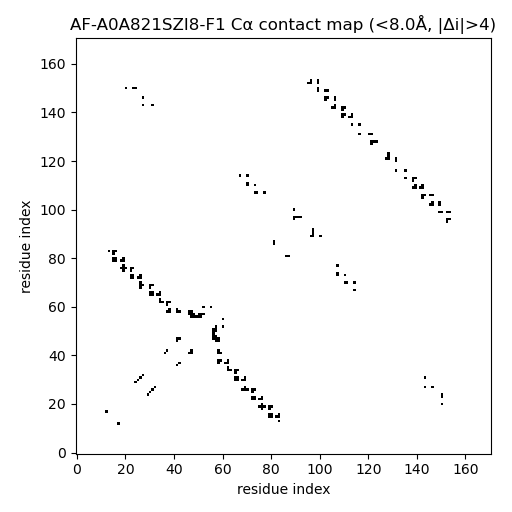ET A 1 138 ? -0.746 8.467 8.153 1.00 96.12 138 MET A C 1
ATOM 1106 O O . MET A 1 138 ? -0.681 8.789 6.972 1.00 96.12 138 MET A O 1
ATOM 1110 N N . THR A 1 139 ? -0.366 7.264 8.588 1.00 97.19 139 THR A N 1
ATOM 1111 C CA . THR A 1 139 ? 0.191 6.245 7.690 1.00 97.19 139 THR A CA 1
ATOM 1112 C C . THR A 1 139 ? -0.818 5.847 6.613 1.00 97.19 139 THR A C 1
ATOM 1114 O O . THR A 1 139 ? -0.457 5.735 5.444 1.00 97.19 139 THR A O 1
ATOM 1117 N N . GLY A 1 140 ? -2.097 5.688 6.974 1.00 96.38 140 GLY A N 1
ATOM 1118 C CA . GLY A 1 140 ? -3.157 5.393 6.006 1.00 96.38 140 GLY A CA 1
ATOM 1119 C C . GLY A 1 140 ? -3.396 6.523 5.007 1.00 96.38 140 GLY A C 1
ATOM 1120 O O . GLY A 1 140 ? -3.504 6.267 3.810 1.00 96.38 140 GLY A O 1
ATOM 1121 N N . ALA A 1 141 ? -3.446 7.769 5.486 1.00 96.81 141 ALA A N 1
ATOM 1122 C CA . ALA A 1 141 ? -3.619 8.938 4.631 1.00 96.81 141 ALA A CA 1
ATOM 1123 C C . ALA A 1 141 ? -2.434 9.114 3.675 1.00 96.81 141 ALA A C 1
ATOM 1125 O O . ALA A 1 141 ? -2.650 9.300 2.482 1.00 96.81 141 ALA A O 1
ATOM 1126 N N . LEU A 1 142 ? -1.201 8.995 4.177 1.00 97.69 142 LEU A N 1
ATOM 1127 C CA . LEU A 1 142 ? 0.014 9.090 3.372 1.00 97.69 142 LEU A CA 1
ATOM 1128 C C . LEU A 1 142 ? 0.004 8.067 2.233 1.00 97.69 142 LEU A C 1
ATOM 1130 O O . LEU A 1 142 ? 0.155 8.446 1.077 1.00 97.69 142 LEU A O 1
ATOM 1134 N N . ALA A 1 143 ? -0.239 6.789 2.543 1.00 97.94 143 ALA A N 1
ATOM 1135 C CA . ALA A 1 143 ? -0.282 5.736 1.532 1.00 97.94 143 ALA A CA 1
ATOM 1136 C C . ALA A 1 143 ? -1.348 6.009 0.461 1.00 97.94 143 ALA A C 1
ATOM 1138 O O . ALA A 1 143 ? -1.079 5.892 -0.733 1.00 97.94 143 ALA A O 1
ATOM 1139 N N . PHE A 1 144 ? -2.544 6.430 0.881 1.00 98.00 144 PHE A N 1
ATOM 1140 C CA . PHE A 1 144 ? -3.632 6.732 -0.043 1.00 98.00 144 PHE A CA 1
ATOM 1141 C C . PHE A 1 144 ? -3.308 7.928 -0.946 1.00 98.00 144 PHE A C 1
ATOM 1143 O O . PHE A 1 144 ? -3.454 7.828 -2.163 1.00 98.00 144 PHE A O 1
ATOM 1150 N N . PHE A 1 145 ? -2.816 9.035 -0.383 1.00 97.94 145 PHE A N 1
ATOM 1151 C CA . PHE A 1 145 ? -2.459 10.219 -1.166 1.00 97.94 145 PHE A CA 1
ATOM 1152 C C . PHE A 1 145 ? -1.306 9.963 -2.134 1.00 97.94 145 PHE A C 1
ATOM 1154 O O . PHE A 1 145 ? -1.344 10.497 -3.236 1.00 97.94 145 PHE A O 1
ATOM 1161 N N . LEU A 1 146 ? -0.322 9.136 -1.765 1.00 98.19 146 LEU A N 1
ATOM 1162 C CA . LEU A 1 146 ? 0.756 8.741 -2.673 1.00 98.19 146 LEU A CA 1
ATOM 1163 C C . LEU A 1 146 ? 0.273 7.789 -3.773 1.00 98.19 146 LEU A C 1
ATOM 1165 O O . LEU A 1 146 ? 0.752 7.883 -4.898 1.00 98.19 146 LEU A O 1
ATOM 1169 N N . SER A 1 147 ? -0.704 6.916 -3.496 1.00 97.94 147 SER A N 1
ATOM 1170 C CA . SER A 1 147 ? -1.199 5.949 -4.491 1.00 97.94 147 SER A CA 1
ATOM 1171 C C . SER A 1 147 ? -1.754 6.603 -5.757 1.00 97.94 147 SER A C 1
ATOM 1173 O O . SER A 1 147 ? -1.587 6.065 -6.850 1.00 97.94 147 SER A O 1
ATOM 1175 N N . ILE A 1 148 ? -2.356 7.787 -5.623 1.00 97.38 148 ILE A N 1
ATOM 1176 C CA . ILE A 1 148 ? -2.961 8.526 -6.732 1.00 97.38 148 ILE A CA 1
ATOM 1177 C C . ILE A 1 148 ? -1.898 8.913 -7.781 1.00 97.38 148 ILE A C 1
ATOM 1179 O O . ILE A 1 148 ? -1.971 8.391 -8.895 1.00 97.38 148 ILE A O 1
ATOM 1183 N N . PRO A 1 149 ? -0.887 9.758 -7.481 1.00 97.31 149 PRO A N 1
ATOM 1184 C CA . PRO A 1 149 ? 0.146 10.102 -8.454 1.00 97.31 149 PRO A CA 1
ATOM 1185 C C . PRO A 1 149 ? 0.942 8.878 -8.920 1.00 97.31 149 PRO A C 1
ATOM 1187 O O . PRO A 1 149 ? 1.279 8.809 -10.097 1.00 97.31 149 PRO A O 1
ATOM 1190 N N . THR A 1 150 ? 1.189 7.880 -8.062 1.00 97.88 150 THR A N 1
ATOM 1191 C CA . THR A 1 150 ? 1.874 6.640 -8.466 1.00 97.88 150 THR A CA 1
ATOM 1192 C C . THR A 1 150 ? 1.131 5.902 -9.579 1.00 97.88 150 THR A C 1
ATOM 1194 O O . THR A 1 150 ? 1.768 5.467 -10.540 1.00 97.88 150 THR A O 1
ATOM 1197 N N . ILE A 1 151 ? -0.198 5.785 -9.489 1.00 96.56 151 ILE A N 1
ATOM 1198 C CA . ILE A 1 151 ? -1.025 5.183 -10.545 1.00 96.56 151 ILE A CA 1
ATOM 1199 C C . ILE A 1 151 ? -0.991 6.048 -11.808 1.00 96.56 151 ILE A C 1
ATOM 1201 O O . ILE A 1 151 ? -0.765 5.520 -12.898 1.00 96.56 151 ILE A O 1
ATOM 1205 N N . PHE A 1 152 ? -1.167 7.367 -11.676 1.00 94.50 152 PHE A N 1
ATOM 1206 C CA . PHE A 1 152 ? -1.187 8.269 -12.830 1.00 94.50 152 PHE A CA 1
ATOM 1207 C C . PHE A 1 152 ? 0.127 8.263 -13.617 1.00 94.50 152 PHE A C 1
ATOM 1209 O O . PHE A 1 152 ? 0.064 8.216 -14.841 1.00 94.50 152 PHE A O 1
ATOM 1216 N N . ILE A 1 153 ? 1.285 8.222 -12.946 1.00 94.12 153 ILE A N 1
ATOM 1217 C CA . ILE A 1 153 ? 2.600 8.134 -13.605 1.00 94.12 153 ILE A CA 1
ATOM 1218 C C . ILE A 1 153 ? 2.656 6.950 -14.580 1.00 94.12 153 ILE A C 1
ATOM 1220 O O . ILE A 1 153 ? 3.108 7.099 -15.712 1.00 94.12 153 ILE A O 1
ATOM 1224 N N . MET A 1 154 ? 2.182 5.768 -14.176 1.00 90.50 154 MET A N 1
ATOM 1225 C CA . MET A 1 154 ? 2.225 4.613 -15.077 1.00 90.50 154 MET A CA 1
ATOM 1226 C C . MET A 1 154 ? 1.175 4.687 -16.180 1.00 90.50 154 MET A C 1
ATOM 1228 O O . MET A 1 154 ? 1.456 4.302 -17.312 1.00 90.50 154 MET A O 1
ATOM 1232 N N . VAL A 1 155 ? -0.015 5.221 -15.894 1.00 88.38 155 VAL A N 1
ATOM 1233 C CA . VAL A 1 155 ? -1.042 5.428 -16.926 1.00 88.38 155 VAL A CA 1
ATOM 1234 C C . VAL A 1 155 ? -0.535 6.362 -18.030 1.00 88.38 155 VAL A C 1
ATOM 1236 O O . VAL A 1 155 ? -0.747 6.066 -19.207 1.00 88.38 155 VAL A O 1
ATOM 1239 N N . THR A 1 156 ? 0.166 7.448 -17.684 1.00 88.19 156 THR A N 1
ATOM 1240 C CA . THR A 1 156 ? 0.715 8.387 -18.675 1.00 88.19 156 THR A CA 1
ATOM 1241 C C . THR A 1 156 ? 1.812 7.745 -19.517 1.00 88.19 156 THR A C 1
ATOM 1243 O O . THR A 1 156 ? 1.739 7.813 -20.742 1.00 88.19 156 THR A O 1
ATOM 1246 N N . ILE A 1 157 ? 2.751 7.028 -18.889 1.00 85.44 157 ILE A N 1
ATOM 1247 C CA . ILE A 1 157 ? 3.840 6.329 -19.595 1.00 85.44 157 ILE A CA 1
ATOM 1248 C C . ILE A 1 157 ? 3.281 5.293 -20.582 1.00 85.44 157 ILE A C 1
ATOM 1250 O O . ILE A 1 157 ? 3.688 5.240 -21.743 1.00 85.44 157 ILE A O 1
ATOM 1254 N N . PHE A 1 158 ? 2.303 4.481 -20.164 1.00 80.38 158 PHE A N 1
ATOM 1255 C CA . PHE A 1 158 ? 1.692 3.498 -21.062 1.00 80.38 158 PHE A CA 1
ATOM 1256 C C . PHE A 1 158 ? 0.944 4.145 -22.234 1.00 80.38 158 PHE A C 1
ATOM 1258 O O . PHE A 1 158 ? 0.944 3.589 -23.335 1.00 80.38 158 PHE A O 1
ATOM 1265 N N . ASN A 1 159 ? 0.303 5.295 -22.017 1.00 79.25 159 ASN A N 1
ATOM 1266 C CA . ASN A 1 159 ? -0.424 6.001 -23.067 1.00 79.25 159 ASN A CA 1
ATOM 1267 C C . ASN A 1 159 ? 0.519 6.611 -24.118 1.00 79.25 159 ASN A C 1
ATOM 1269 O O . ASN A 1 159 ? 0.266 6.486 -25.319 1.00 79.25 159 ASN A O 1
ATOM 1273 N N . GLU A 1 160 ? 1.620 7.220 -23.677 1.00 76.12 160 GLU A N 1
ATOM 1274 C CA . GLU A 1 160 ? 2.661 7.758 -24.561 1.00 76.12 160 GLU A CA 1
ATOM 1275 C C . GLU A 1 160 ? 3.273 6.651 -25.426 1.00 76.12 160 GLU A C 1
ATOM 1277 O O . GLU A 1 160 ? 3.320 6.779 -26.650 1.00 76.12 160 GLU A O 1
ATOM 1282 N N . ASN A 1 161 ? 3.617 5.512 -24.818 1.00 74.44 161 ASN A N 1
ATOM 1283 C CA . ASN A 1 161 ? 4.189 4.368 -25.530 1.00 74.44 161 ASN A CA 1
ATOM 1284 C C . ASN A 1 161 ? 3.228 3.777 -26.575 1.00 74.44 161 ASN A C 1
ATOM 1286 O O . ASN A 1 161 ? 3.641 3.464 -27.693 1.00 74.44 161 ASN A O 1
ATOM 1290 N N . ARG A 1 162 ? 1.929 3.655 -26.253 1.00 74.31 162 ARG A N 1
ATOM 1291 C CA . ARG A 1 162 ? 0.918 3.194 -27.225 1.00 74.31 162 ARG A CA 1
ATOM 1292 C C . ARG A 1 162 ? 0.762 4.168 -28.387 1.00 74.31 162 ARG A C 1
ATOM 1294 O O . ARG A 1 162 ? 0.683 3.732 -29.532 1.00 74.31 162 ARG A O 1
ATOM 1301 N N . THR A 1 163 ? 0.728 5.465 -28.097 1.00 66.69 163 THR A N 1
ATOM 1302 C CA . THR A 1 163 ? 0.562 6.505 -29.119 1.00 66.69 163 THR A CA 1
ATOM 1303 C C . THR A 1 163 ? 1.780 6.557 -30.044 1.00 66.69 163 THR A C 1
ATOM 1305 O O . THR A 1 163 ? 1.617 6.545 -31.262 1.00 66.69 163 THR A O 1
ATOM 1308 N N . GLY A 1 164 ? 2.997 6.515 -29.491 1.00 58.91 164 GLY A N 1
ATOM 1309 C CA . GLY A 1 164 ? 4.238 6.485 -30.271 1.00 58.91 164 GLY A CA 1
ATOM 1310 C C . GLY A 1 164 ? 4.340 5.262 -31.186 1.00 58.91 164 GLY A C 1
ATOM 1311 O O . GLY A 1 164 ? 4.694 5.395 -32.355 1.00 58.91 164 GLY A O 1
ATOM 1312 N N . MET A 1 165 ? 3.944 4.083 -30.697 1.00 56.31 165 MET A N 1
ATOM 1313 C CA . MET A 1 165 ? 3.920 2.860 -31.505 1.00 56.31 165 MET A CA 1
ATOM 1314 C C . MET A 1 165 ? 2.921 2.947 -32.671 1.00 56.31 165 MET A C 1
ATOM 1316 O O . MET A 1 165 ? 3.248 2.525 -33.778 1.00 56.31 165 MET A O 1
ATOM 1320 N N . ILE A 1 166 ? 1.727 3.517 -32.456 1.00 66.62 166 ILE A N 1
ATOM 1321 C CA . ILE A 1 166 ? 0.735 3.718 -33.528 1.00 66.62 166 ILE A CA 1
ATOM 1322 C C . ILE A 1 166 ? 1.281 4.668 -34.601 1.00 66.62 166 ILE A C 1
ATOM 1324 O O . ILE A 1 166 ? 1.158 4.365 -35.784 1.00 66.62 166 ILE A O 1
ATOM 1328 N N . VAL A 1 167 ? 1.917 5.777 -34.202 1.00 60.72 167 VAL A N 1
ATOM 1329 C CA . VAL A 1 167 ? 2.496 6.753 -35.141 1.00 60.72 167 VAL A CA 1
ATOM 1330 C C . VAL A 1 167 ? 3.594 6.115 -35.996 1.00 60.72 167 VAL A C 1
ATOM 1332 O O . VAL A 1 167 ? 3.553 6.244 -37.216 1.00 60.72 167 VAL A O 1
ATOM 1335 N N . ILE A 1 168 ? 4.524 5.370 -35.388 1.00 59.66 168 ILE A N 1
ATOM 1336 C CA . ILE A 1 168 ? 5.624 4.702 -36.106 1.00 59.66 168 ILE A CA 1
ATOM 1337 C C . ILE A 1 168 ? 5.107 3.652 -37.099 1.00 59.66 168 ILE A C 1
ATOM 1339 O O . ILE A 1 168 ? 5.658 3.529 -38.183 1.00 59.66 168 ILE A O 1
ATOM 1343 N N . LEU A 1 169 ? 4.056 2.901 -36.753 1.00 58.31 169 LEU A N 1
ATOM 1344 C CA . LEU A 1 169 ? 3.480 1.876 -37.636 1.00 58.31 169 LEU A CA 1
ATOM 1345 C C . LEU A 1 169 ? 2.590 2.453 -38.750 1.00 58.31 169 LEU A C 1
ATOM 1347 O O . LEU A 1 169 ? 2.213 1.721 -39.662 1.00 58.31 169 LEU A O 1
ATOM 1351 N N . SER A 1 170 ? 2.219 3.732 -38.655 1.00 62.75 170 SER A N 1
ATOM 1352 C CA . SER A 1 170 ? 1.405 4.441 -39.652 1.00 62.75 170 SER A CA 1
ATOM 1353 C C . SER A 1 170 ? 2.219 5.229 -40.690 1.00 62.75 170 SER A C 1
ATOM 1355 O O . SER A 1 170 ? 1.620 5.840 -41.576 1.00 62.75 170 SER A O 1
ATOM 1357 N N . LEU A 1 171 ? 3.553 5.211 -40.576 1.00 53.75 171 LEU A N 1
ATOM 1358 C CA . LEU A 1 171 ? 4.528 5.807 -41.500 1.00 53.75 171 LEU A CA 1
ATOM 1359 C C . LEU A 1 171 ? 5.212 4.718 -42.335 1.00 53.75 171 LEU A C 1
ATOM 1361 O O . LEU A 1 171 ? 5.478 4.993 -43.525 1.00 53.75 171 LEU A O 1
#

Nearest PDB structures (foldseek):
  7jh6-assembly4_D  TM=3.882E-01  e=4.479E+00  synthetic construct
  3zx6-assembly1_B  TM=2.518E-01  e=9.331E+00  Archaeoglobus fulgidus DSM 4304

Foldseek 3Di:
DVVVVVVCVVVPPLVLLVVLLVLLCCLQVPLLVVLVVLVVCVCVPPQVDPDDDPNHRRSVVVSVVSLVSSLVSLVSSVVSVCVSVVNDQDDVVVPLVNVLRVLSVLLNVLSVVLVVLVVVPDDPPDPCNVVSVVSNVVSSVSSNVSSVVSSVSVVVVVVVSVVVVVVVVVD

Radius of gyration: 20.4 Å; Cα contacts (8 Å, |Δi|>4): 134; chains: 1; bounding box: 45×26×69 Å

Sequence (171 aa):
MRIRRDNQAALQVNTLQSAHGTVMVLAWMVFASAAILFARYGRTLRFGSKEKLLGEKNWFQIHRLIACLTTVTTLLGFLLILAETQGTWITSDEGLIFVHSVLGGIIVCCALLQSWMALFRCHPESSFRYIYNWLHRMTGALAFFLSIPTIFIMVTIFNENRTGMIVILSL

Secondary structure (DSSP, 8-state):
-HHHHHHHHHT---HHHHHHHHHHHIIIIIIIHHHHHHHHHTTTSGGG-S-EETTEEHHHHHHHHHHHHHHHHHHHHHHHHHHHTTTPPPPGGGTHHHHHHHHHHHHHHHHHHHHHHHHTPPPTT-TTHHHHHHHHHHHHHHHHHHHHHHHHHHHHHHHHHHHHHHHHHT-